Protein AF-A0A2V9YW15-F1 (afdb_monomer)

Nearest PDB structures (foldseek):
  4rnl-assembly4_D  TM=9.771E-01  e=3.775E-17  Streptomyces platensis
  1so0-assembly4_D  TM=9.777E-01  e=3.710E-16  Homo sapiens
  1lur-assembly2_B  TM=9.291E-01  e=1.779E-09  Caenorhabditis elegans
  1nsx-assembly1_B  TM=7.891E-01  e=5.735E-09  Lactococcus lactis
  1nsu-assembly1_B  TM=7.736E-01  e=1.184E-08  Lactococcus lactis

Structure (mmCIF, N/CA/C/O backbone):
data_AF-A0A2V9YW15-F1
#
_entry.id   AF-A0A2V9YW15-F1
#
loop_
_atom_site.group_PDB
_atom_site.id
_atom_site.type_symbol
_atom_site.label_atom_id
_atom_site.label_alt_id
_atom_site.label_comp_id
_atom_site.label_asym_id
_atom_site.label_entity_id
_atom_site.label_seq_id
_atom_site.pdbx_PDB_ins_code
_atom_site.Cartn_x
_atom_site.Cartn_y
_atom_site.Cartn_z
_atom_site.occupancy
_atom_site.B_iso_or_equiv
_atom_site.auth_seq_id
_atom_site.auth_comp_id
_atom_site.auth_asym_id
_atom_site.auth_atom_id
_atom_site.pdbx_PDB_model_num
ATOM 1 N N . MET A 1 1 ? -43.902 -24.690 23.177 1.00 40.81 1 MET A N 1
ATOM 2 C CA . MET A 1 1 ? -42.858 -24.679 22.131 1.00 40.81 1 MET A CA 1
ATOM 3 C C . MET A 1 1 ? -42.624 -23.226 21.727 1.00 40.81 1 MET A C 1
ATOM 5 O O . MET A 1 1 ? -43.466 -22.660 21.048 1.00 40.81 1 MET A O 1
ATOM 9 N N . LYS A 1 2 ? -41.589 -22.565 22.267 1.00 37.66 2 LYS A N 1
ATOM 10 C CA . LYS A 1 2 ? -41.255 -21.170 21.925 1.00 37.66 2 LYS A CA 1
ATOM 11 C C . LYS A 1 2 ? -40.272 -21.200 20.758 1.00 37.66 2 LYS A C 1
ATOM 13 O O . LYS A 1 2 ? -39.141 -21.638 20.935 1.00 37.66 2 LYS A O 1
ATOM 18 N N . ILE A 1 3 ? -40.722 -20.777 19.583 1.00 42.84 3 ILE A N 1
ATOM 19 C CA . ILE A 1 3 ? -39.854 -20.550 18.427 1.00 42.84 3 ILE A CA 1
ATOM 20 C C . ILE A 1 3 ? -39.170 -19.204 18.665 1.00 42.84 3 ILE A C 1
ATOM 22 O O . ILE A 1 3 ? -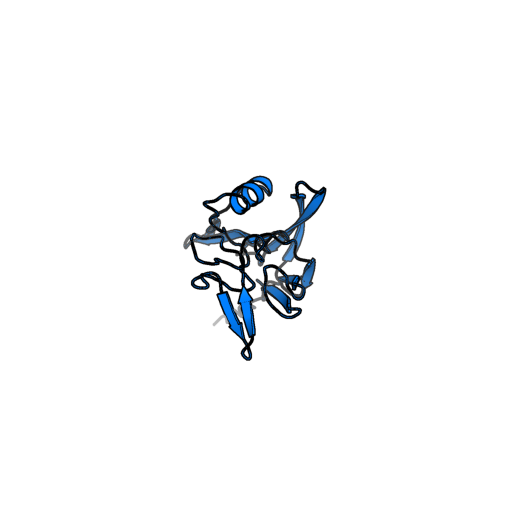39.816 -18.158 18.621 1.00 42.84 3 ILE A O 1
ATOM 26 N N . LEU A 1 4 ? -37.880 -19.238 18.999 1.00 45.62 4 LEU A N 1
ATOM 27 C CA . LEU A 1 4 ? -37.043 -18.047 19.050 1.00 45.62 4 LEU A CA 1
ATOM 28 C C . LEU A 1 4 ? -36.624 -17.739 17.607 1.00 45.62 4 LEU A C 1
ATOM 30 O O . LEU A 1 4 ? -35.777 -18.424 17.041 1.00 45.62 4 LEU A O 1
ATOM 34 N N . CYS A 1 5 ? -37.270 -16.753 16.990 1.00 44.91 5 CYS A N 1
ATOM 35 C CA . CYS A 1 5 ? -36.844 -16.218 15.703 1.00 44.91 5 CYS A CA 1
ATOM 36 C C . CYS A 1 5 ? -35.581 -15.382 15.950 1.00 44.91 5 CYS A C 1
ATOM 38 O O . CYS A 1 5 ? -35.662 -14.269 16.472 1.00 44.91 5 CYS A O 1
ATOM 40 N N . ALA A 1 6 ? -34.408 -15.945 15.663 1.00 47.28 6 ALA A N 1
ATOM 41 C CA . ALA A 1 6 ? -33.167 -15.187 15.645 1.00 47.28 6 ALA A CA 1
ATOM 42 C C . ALA A 1 6 ? -33.172 -14.318 14.385 1.00 47.28 6 ALA A C 1
ATOM 44 O O . ALA A 1 6 ? -32.891 -14.789 13.286 1.00 47.28 6 ALA A O 1
ATOM 45 N N . ILE A 1 7 ? -33.537 -13.049 14.548 1.00 45.28 7 ILE A N 1
ATOM 46 C CA . ILE A 1 7 ? -33.310 -12.032 13.529 1.00 45.28 7 ILE A CA 1
ATOM 47 C C . ILE A 1 7 ? -31.802 -11.783 13.543 1.00 45.28 7 ILE A C 1
ATOM 49 O O . ILE A 1 7 ? -31.291 -11.076 14.411 1.00 45.28 7 ILE A O 1
ATOM 53 N N . THR A 1 8 ? -31.061 -12.408 12.634 1.00 47.44 8 THR A N 1
ATOM 54 C CA . THR A 1 8 ? -29.702 -11.961 12.333 1.00 47.44 8 THR A CA 1
ATOM 55 C C . THR A 1 8 ? -29.836 -10.625 11.620 1.00 47.44 8 THR A C 1
ATOM 57 O O . THR A 1 8 ? -30.090 -10.578 10.420 1.00 47.44 8 THR A O 1
ATOM 60 N N . ALA A 1 9 ? -29.730 -9.529 12.368 1.00 49.03 9 ALA A N 1
ATOM 61 C CA . ALA A 1 9 ? -29.364 -8.264 11.759 1.00 49.03 9 ALA A CA 1
ATOM 62 C C . ALA A 1 9 ? -27.978 -8.477 11.138 1.00 49.03 9 ALA A C 1
ATOM 64 O O . ALA A 1 9 ? -27.023 -8.753 11.864 1.00 49.03 9 ALA A O 1
ATOM 65 N N . GLU A 1 10 ? -27.873 -8.417 9.811 1.00 51.69 10 GLU A N 1
ATOM 66 C CA . GLU A 1 10 ? -26.578 -8.209 9.165 1.00 51.69 10 GLU A CA 1
ATOM 67 C C . GLU A 1 10 ? -26.035 -6.895 9.727 1.00 51.69 10 GLU A C 1
ATOM 69 O O . GLU A 1 10 ? -26.592 -5.820 9.487 1.00 51.69 10 GLU A O 1
ATOM 74 N N . ALA A 1 11 ? -25.022 -6.986 10.589 1.00 59.28 11 ALA A N 1
ATOM 75 C CA . ALA A 1 11 ? -24.403 -5.807 11.158 1.00 59.28 11 ALA A CA 1
ATOM 76 C C . ALA A 1 11 ? -23.759 -5.029 10.007 1.00 59.28 11 ALA A C 1
ATOM 78 O O . ALA A 1 11 ? -22.848 -5.510 9.341 1.00 59.28 11 ALA A O 1
ATOM 79 N N . LYS A 1 12 ? -24.287 -3.838 9.729 1.00 84.94 12 LYS A N 1
ATOM 80 C CA . LYS A 1 12 ? -23.727 -2.931 8.732 1.00 84.94 12 LYS A CA 1
ATOM 81 C C . LYS A 1 12 ? -22.356 -2.468 9.221 1.00 84.94 12 LYS A C 1
ATOM 83 O O . LYS A 1 12 ? -22.276 -1.859 10.287 1.00 84.94 12 LYS A O 1
ATOM 88 N N . THR A 1 13 ? -21.313 -2.707 8.435 1.00 95.69 13 THR A N 1
ATOM 89 C CA . THR A 1 13 ? -19.959 -2.251 8.760 1.00 95.69 13 THR A CA 1
ATOM 90 C C . THR A 1 13 ? -19.914 -0.734 8.867 1.00 95.69 13 THR A C 1
ATOM 92 O O . THR A 1 13 ? -20.286 -0.003 7.942 1.00 95.69 13 THR A O 1
ATOM 95 N N . ASN A 1 14 ? -19.452 -0.259 10.020 1.00 97.25 14 ASN A N 1
ATOM 96 C CA . ASN A 1 14 ? -19.145 1.139 10.246 1.00 97.25 14 ASN A CA 1
ATOM 97 C C . ASN A 1 14 ? -17.781 1.459 9.626 1.00 97.25 14 ASN A C 1
ATOM 99 O O . ASN A 1 14 ? -16.817 0.723 9.838 1.00 97.25 14 ASN A O 1
ATOM 103 N N . VAL A 1 15 ? -17.706 2.559 8.879 1.00 98.31 15 VAL A N 1
ATOM 104 C CA . VAL A 1 15 ? -16.479 3.010 8.218 1.00 98.31 15 VAL A CA 1
ATOM 105 C C . VAL A 1 15 ? -16.159 4.419 8.692 1.00 98.31 15 VAL A C 1
ATOM 107 O O . VAL A 1 15 ? -16.946 5.341 8.481 1.00 98.31 15 VAL A O 1
ATOM 110 N N . THR A 1 16 ? -14.995 4.592 9.309 1.00 98.44 16 THR A N 1
ATOM 111 C CA . THR A 1 16 ? -14.473 5.900 9.731 1.00 98.44 16 THR A CA 1
ATOM 112 C C . THR A 1 16 ? -13.089 6.137 9.135 1.00 98.44 16 THR A C 1
ATOM 114 O O . THR A 1 16 ? -12.421 5.193 8.714 1.00 98.44 16 THR A O 1
ATOM 117 N N . SER A 1 17 ? -12.651 7.395 9.075 1.00 98.38 17 SER A N 1
ATOM 118 C CA . SER A 1 17 ? -11.297 7.755 8.649 1.00 98.38 17 SER A CA 1
ATOM 119 C C . SER A 1 17 ? -10.699 8.845 9.532 1.00 98.38 17 SER A C 1
ATOM 121 O O . SER A 1 17 ? -11.415 9.633 10.153 1.00 98.38 17 SER A O 1
ATOM 123 N N . GLN A 1 18 ? -9.370 8.874 9.600 1.00 98.50 18 GLN A N 1
ATOM 124 C CA . GLN A 1 18 ? -8.604 9.902 10.302 1.00 98.50 18 GLN A CA 1
ATOM 125 C C . GLN A 1 18 ? -7.225 10.099 9.647 1.00 98.50 18 GLN A C 1
ATOM 127 O O . GLN A 1 18 ? -6.726 9.182 8.985 1.00 98.50 18 GLN A O 1
ATOM 132 N N . PRO A 1 19 ? -6.560 11.251 9.855 1.00 98.62 19 PRO A N 1
ATOM 133 C CA . PRO A 1 19 ? -5.159 11.415 9.479 1.00 98.62 19 PRO A CA 1
ATOM 134 C C . PRO A 1 19 ? -4.267 10.369 10.164 1.00 98.62 19 PRO A C 1
ATOM 136 O O . PRO A 1 19 ? -4.439 10.079 11.349 1.00 98.62 19 PRO A O 1
ATOM 139 N N . PHE A 1 20 ? -3.295 9.827 9.430 1.00 98.44 20 PHE A N 1
ATOM 140 C CA . PHE A 1 20 ? -2.310 8.867 9.947 1.00 98.44 20 PHE A CA 1
ATOM 141 C C . PHE A 1 20 ? -0.870 9.393 9.905 1.00 98.44 20 PHE A C 1
ATOM 143 O O . PHE A 1 20 ? 0.001 8.880 10.601 1.00 98.44 20 PHE A O 1
ATOM 150 N N . GLY A 1 21 ? -0.618 10.439 9.118 1.00 98.38 21 GLY A N 1
ATOM 151 C CA . GLY A 1 21 ? 0.679 11.097 9.035 1.00 98.38 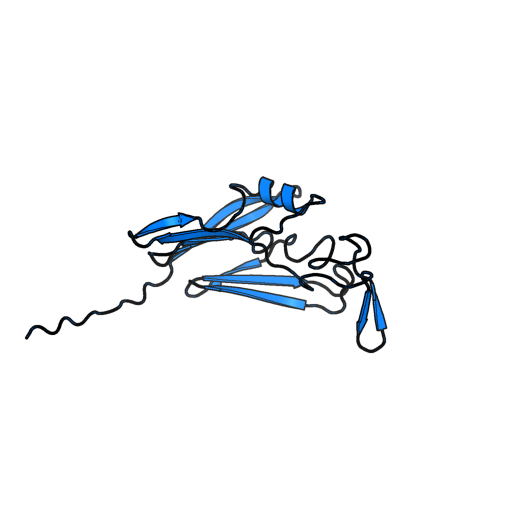21 GLY A CA 1
ATOM 152 C C . GLY A 1 21 ? 0.853 11.838 7.717 1.00 98.38 21 GLY A C 1
ATOM 153 O O . GLY A 1 21 ? -0.110 12.071 6.982 1.00 98.38 21 GLY A O 1
ATOM 154 N N . LYS A 1 22 ? 2.097 12.205 7.418 1.00 98.62 22 LYS A N 1
ATOM 155 C CA . LYS A 1 22 ? 2.502 12.758 6.126 1.00 98.62 22 LYS A CA 1
ATOM 156 C C . LYS A 1 22 ? 3.772 12.061 5.660 1.00 98.62 22 LYS A C 1
ATOM 158 O O . LYS A 1 22 ? 4.634 11.763 6.479 1.00 98.62 22 LYS A O 1
ATOM 163 N N . LEU A 1 23 ? 3.886 11.825 4.358 1.00 97.81 23 LEU A N 1
ATOM 164 C CA . LEU A 1 23 ? 5.149 11.412 3.751 1.00 97.81 23 LEU A CA 1
ATOM 165 C C . LEU A 1 23 ? 6.194 12.543 3.852 1.00 97.81 23 LEU A C 1
ATOM 167 O O . LEU A 1 23 ? 5.820 13.695 4.095 1.00 97.81 23 LEU A O 1
ATOM 171 N N . PRO A 1 24 ? 7.494 12.256 3.631 1.00 95.69 24 PRO A N 1
ATOM 172 C CA . PRO A 1 24 ? 8.551 13.272 3.680 1.00 95.69 24 PRO A CA 1
ATOM 173 C C . PRO A 1 24 ? 8.342 14.462 2.733 1.00 95.69 24 PRO A C 1
ATOM 175 O O . PRO A 1 24 ? 8.803 15.563 3.019 1.00 95.69 24 PRO A O 1
ATOM 178 N N . ASP A 1 25 ? 7.626 14.260 1.625 1.00 95.94 25 ASP A N 1
ATOM 179 C CA . ASP A 1 25 ? 7.259 15.313 0.669 1.00 95.94 25 ASP A CA 1
ATOM 180 C C . ASP A 1 25 ? 6.027 16.140 1.099 1.00 95.94 25 ASP A C 1
ATOM 182 O O . ASP A 1 25 ? 5.599 17.049 0.391 1.00 95.94 25 ASP A O 1
ATOM 186 N N . GLY A 1 26 ? 5.455 15.839 2.268 1.00 98.12 26 GLY A N 1
ATOM 187 C CA . GLY A 1 26 ? 4.276 16.494 2.823 1.00 98.12 26 GLY A CA 1
ATOM 188 C C . GLY A 1 26 ? 2.942 15.870 2.412 1.00 98.12 26 GLY A C 1
ATOM 189 O O . GLY A 1 26 ? 1.906 16.322 2.912 1.00 98.12 26 GLY A O 1
ATOM 190 N N . THR A 1 27 ? 2.935 14.837 1.561 1.00 98.38 27 THR A N 1
ATOM 191 C CA . THR A 1 27 ? 1.702 14.176 1.108 1.00 98.38 27 THR A CA 1
ATOM 192 C C . THR A 1 27 ? 0.943 13.580 2.298 1.00 98.38 27 THR A C 1
ATOM 194 O O . THR A 1 27 ? 1.510 12.761 3.027 1.00 98.38 27 THR A O 1
ATOM 197 N N . PRO A 1 28 ? -0.328 13.961 2.530 1.00 98.38 28 PRO A N 1
ATOM 198 C CA . PRO A 1 28 ? -1.104 13.461 3.657 1.00 98.38 28 PRO A CA 1
ATOM 199 C C . PRO A 1 28 ? -1.522 12.004 3.452 1.00 98.38 28 PRO A C 1
ATOM 201 O O . PRO A 1 28 ? -1.968 11.621 2.371 1.00 98.38 28 PRO A O 1
ATOM 204 N N . ILE A 1 29 ? -1.423 11.215 4.521 1.00 98.81 29 ILE A N 1
ATOM 205 C CA . ILE A 1 29 ? -1.879 9.826 4.570 1.00 98.81 29 ILE A CA 1
ATOM 206 C C . ILE A 1 29 ? -3.063 9.725 5.527 1.00 98.81 29 ILE A C 1
ATOM 208 O O . ILE A 1 29 ? -3.029 10.253 6.641 1.00 98.81 29 ILE A O 1
ATOM 212 N N . GLU A 1 30 ? -4.096 9.011 5.096 1.00 98.81 30 GLU A N 1
ATOM 213 C CA . GLU A 1 30 ? -5.271 8.687 5.902 1.00 98.81 30 GLU A CA 1
ATOM 214 C C . GLU A 1 30 ? -5.253 7.207 6.276 1.00 98.81 30 GLU A C 1
ATOM 216 O O . GLU A 1 30 ? -4.693 6.376 5.555 1.00 98.81 30 GLU A O 1
ATOM 221 N N . ILE A 1 31 ? -5.902 6.876 7.387 1.00 98.88 31 ILE A N 1
ATOM 222 C CA . ILE A 1 31 ? -6.220 5.504 7.771 1.00 98.88 31 ILE A CA 1
ATOM 223 C C . ILE A 1 31 ? -7.727 5.369 7.952 1.00 98.88 31 ILE A C 1
ATOM 225 O O . ILE A 1 31 ? -8.366 6.210 8.586 1.00 98.88 31 ILE A O 1
ATOM 229 N N . TYR A 1 32 ? -8.279 4.314 7.368 1.00 98.88 32 TYR A N 1
ATOM 230 C CA . TYR A 1 32 ? -9.688 3.961 7.412 1.00 98.88 32 TYR A CA 1
ATOM 231 C C . TYR A 1 32 ? -9.877 2.779 8.352 1.00 98.88 32 TYR A C 1
ATOM 233 O O . TYR A 1 32 ? -9.121 1.813 8.274 1.00 98.88 32 TYR A O 1
ATOM 241 N N . THR A 1 33 ? -10.893 2.841 9.206 1.00 98.81 33 THR A N 1
ATOM 242 C CA . THR A 1 33 ? -11.287 1.751 10.102 1.00 98.81 33 THR A CA 1
ATOM 243 C C . THR A 1 33 ? -12.625 1.189 9.641 1.00 98.81 33 THR A C 1
ATOM 245 O O . THR A 1 33 ? -13.602 1.930 9.544 1.00 98.81 33 THR A O 1
ATOM 248 N N . LEU A 1 34 ? -12.661 -0.112 9.361 1.00 98.75 34 LEU A N 1
ATOM 249 C CA . LEU A 1 34 ? -13.860 -0.893 9.065 1.00 98.75 34 LEU A CA 1
ATOM 250 C C . LEU A 1 34 ? -14.169 -1.738 10.299 1.00 98.75 34 LEU A C 1
ATOM 252 O O . LEU A 1 34 ? -13.295 -2.470 10.759 1.00 98.75 34 LEU A O 1
ATOM 256 N N . ASN A 1 35 ? -15.383 -1.637 10.832 1.00 98.12 35 ASN A N 1
ATOM 257 C CA . ASN A 1 35 ? -15.780 -2.344 12.046 1.00 98.12 35 ASN A CA 1
ATOM 258 C C . ASN A 1 35 ? -17.227 -2.852 11.927 1.00 98.12 35 ASN A C 1
ATOM 260 O O . ASN A 1 35 ? -18.151 -2.049 11.784 1.00 98.12 35 ASN A O 1
ATOM 264 N N . ASP A 1 36 ? -17.422 -4.171 11.992 1.00 97.00 36 ASP A N 1
ATOM 265 C CA . ASP A 1 36 ? -18.740 -4.835 11.941 1.00 97.00 36 ASP A CA 1
ATOM 266 C C . ASP A 1 36 ? -19.303 -5.171 13.342 1.00 97.00 36 ASP A C 1
ATOM 268 O O . ASP A 1 36 ? -20.331 -5.835 13.485 1.00 97.00 36 ASP A O 1
ATOM 272 N N . GLY A 1 37 ? -18.623 -4.722 14.401 1.00 95.69 37 GLY A N 1
ATOM 273 C CA . GLY A 1 37 ? -18.914 -5.026 15.802 1.00 95.69 37 GLY A CA 1
ATOM 274 C C . GLY A 1 37 ? -18.190 -6.262 16.351 1.00 95.69 37 GLY A C 1
ATOM 275 O O . GLY A 1 37 ? -18.199 -6.472 17.565 1.00 95.69 37 GLY A O 1
ATOM 276 N N . ARG A 1 38 ? -17.547 -7.072 15.502 1.00 95.38 38 ARG A N 1
ATOM 277 C CA . ARG A 1 38 ? -16.754 -8.252 15.892 1.00 95.38 38 ARG A CA 1
ATOM 278 C C . ARG A 1 38 ? -15.309 -8.171 15.428 1.00 95.38 38 ARG A C 1
ATOM 280 O O . ARG A 1 38 ? -14.411 -8.476 16.208 1.00 95.38 38 ARG A O 1
ATOM 287 N N . VAL A 1 39 ? -15.100 -7.809 14.174 1.00 97.94 39 VAL A N 1
ATOM 288 C CA . VAL A 1 39 ? -13.805 -7.650 13.529 1.00 97.94 39 VAL A CA 1
ATOM 289 C C . VAL A 1 39 ? -13.568 -6.165 13.294 1.00 97.94 39 VAL A C 1
ATOM 291 O O . VAL A 1 39 ? -14.487 -5.405 12.995 1.00 97.94 39 VAL A O 1
ATOM 294 N N . GLU A 1 40 ? -12.316 -5.746 13.434 1.00 98.62 40 GLU A N 1
ATOM 295 C CA . GLU A 1 40 ? -11.888 -4.404 13.057 1.00 98.62 40 GLU A CA 1
ATOM 296 C C . GLU A 1 40 ? -10.684 -4.495 12.128 1.00 98.62 40 GLU A C 1
ATOM 298 O O . GLU A 1 40 ? -9.671 -5.095 12.482 1.00 98.62 40 GLU A O 1
ATOM 303 N N . ALA A 1 41 ? -10.779 -3.882 10.951 1.00 98.75 41 ALA A N 1
ATOM 304 C CA . ALA A 1 41 ? -9.673 -3.762 10.013 1.00 98.75 41 ALA A CA 1
ATOM 305 C C . ALA A 1 41 ? -9.299 -2.291 9.839 1.00 98.75 41 ALA A C 1
ATOM 307 O O . ALA A 1 41 ? -10.168 -1.442 9.628 1.00 98.75 41 ALA A O 1
ATOM 308 N N . ARG A 1 42 ? -8.001 -1.984 9.888 1.00 98.88 42 ARG A N 1
ATOM 309 C CA . ARG A 1 42 ? -7.477 -0.636 9.642 1.00 98.88 42 ARG A CA 1
ATOM 310 C C . ARG A 1 42 ? -6.609 -0.642 8.393 1.00 98.88 42 ARG A C 1
ATOM 312 O O . ARG A 1 42 ? -5.620 -1.368 8.347 1.00 98.88 42 ARG A O 1
ATOM 319 N N . ILE A 1 43 ? -6.970 0.156 7.392 1.00 98.88 43 ILE A N 1
ATOM 320 C CA . ILE A 1 43 ? -6.287 0.228 6.095 1.00 98.88 43 ILE A CA 1
ATOM 321 C C . ILE A 1 43 ? -5.820 1.662 5.852 1.00 98.88 43 ILE A C 1
ATOM 323 O O . ILE A 1 43 ? -6.632 2.585 5.892 1.00 98.88 43 ILE A O 1
ATOM 327 N N . MET A 1 44 ? -4.527 1.867 5.595 1.00 98.88 44 MET A N 1
ATOM 328 C CA . MET A 1 44 ? -3.988 3.189 5.254 1.00 98.88 44 MET A CA 1
ATOM 329 C C . MET A 1 44 ? -3.881 3.412 3.743 1.00 98.88 44 MET A C 1
ATOM 331 O O . MET A 1 44 ? -3.731 2.470 2.968 1.00 98.88 44 MET A O 1
ATOM 335 N N . THR A 1 45 ? -3.930 4.675 3.310 1.00 98.88 45 THR A N 1
ATOM 336 C CA . THR A 1 45 ? -3.865 5.031 1.882 1.00 98.88 45 THR A CA 1
ATOM 337 C C . THR A 1 45 ? -2.477 4.840 1.272 1.00 98.88 45 THR A C 1
ATOM 339 O O . THR A 1 45 ? -2.369 4.581 0.073 1.00 98.88 45 THR A O 1
ATOM 342 N N . TYR A 1 46 ? -1.409 4.921 2.069 1.00 98.75 46 TYR A N 1
ATOM 343 C CA . TYR A 1 46 ? -0.059 4.585 1.618 1.00 98.75 46 TYR A CA 1
ATOM 344 C C . TYR A 1 46 ? 0.077 3.069 1.461 1.00 98.75 46 TYR A C 1
ATOM 346 O O . TYR A 1 46 ? -0.182 2.316 2.395 1.00 98.75 46 TYR A O 1
ATOM 354 N N . GLY A 1 47 ? 0.413 2.612 0.258 1.00 98.38 47 GLY A N 1
ATOM 355 C CA . GLY A 1 47 ? 0.527 1.190 -0.058 1.00 98.38 47 GLY A CA 1
ATOM 356 C C . GLY A 1 47 ? -0.787 0.404 -0.030 1.00 98.38 47 GLY A C 1
ATOM 357 O O . GLY A 1 47 ? -0.759 -0.804 -0.249 1.00 98.38 47 GLY A O 1
ATOM 358 N N . GLY A 1 48 ? -1.926 1.050 0.260 1.00 98.56 48 GLY A N 1
ATOM 359 C CA . GLY A 1 48 ? -3.187 0.362 0.552 1.00 98.56 48 GLY A CA 1
ATOM 360 C C . GLY A 1 48 ? -3.053 -0.638 1.700 1.00 98.56 48 GLY A C 1
ATOM 361 O O . GLY A 1 48 ? -3.673 -1.695 1.685 1.00 98.56 48 GLY A O 1
ATOM 362 N N . THR A 1 49 ? -2.167 -0.345 2.648 1.00 98.81 49 THR A N 1
ATOM 363 C CA . THR A 1 49 ? -1.673 -1.321 3.612 1.00 98.81 49 THR A CA 1
ATOM 364 C C . THR A 1 49 ? -2.701 -1.632 4.688 1.00 98.81 49 THR A C 1
ATOM 366 O O . THR A 1 49 ? -3.230 -0.719 5.324 1.00 98.81 49 THR A O 1
ATOM 369 N N . VAL A 1 50 ? -2.923 -2.921 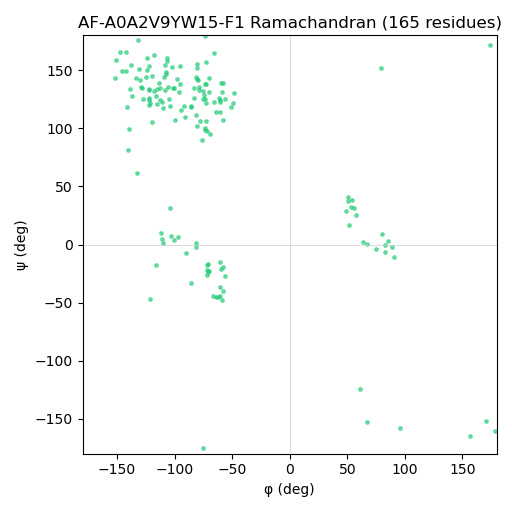4.953 1.00 98.81 50 VAL A N 1
ATOM 370 C CA . VAL A 1 50 ? -3.619 -3.391 6.157 1.00 98.81 50 VAL A CA 1
ATOM 371 C C . VAL A 1 50 ? -2.685 -3.205 7.351 1.00 98.81 50 VAL A C 1
ATOM 373 O O . VAL A 1 50 ? -1.706 -3.930 7.500 1.00 98.81 50 VAL A O 1
ATOM 376 N N . VAL A 1 51 ? -2.982 -2.206 8.179 1.00 98.81 51 VAL A N 1
ATOM 377 C CA . VAL A 1 51 ? -2.176 -1.808 9.342 1.00 98.81 51 VAL A CA 1
ATOM 378 C C . VAL A 1 51 ? -2.532 -2.619 10.585 1.00 98.81 51 VAL A C 1
ATOM 380 O O . VAL A 1 51 ? -1.666 -2.864 11.414 1.00 98.81 51 VAL A O 1
ATOM 383 N N . SER A 1 52 ? -3.802 -3.004 10.732 1.00 98.75 52 SER A N 1
ATOM 384 C CA . SER A 1 52 ? -4.305 -3.762 11.882 1.00 98.75 52 SER A CA 1
ATOM 385 C C . SER A 1 52 ? -5.496 -4.615 11.461 1.00 98.75 52 SER A C 1
ATOM 387 O O . SER A 1 52 ? -6.314 -4.173 10.646 1.00 98.75 52 SER A O 1
ATOM 389 N N . LEU A 1 53 ? -5.605 -5.815 12.026 1.00 98.75 53 LEU A N 1
ATOM 390 C CA . LEU A 1 53 ? -6.757 -6.696 11.879 1.00 98.75 53 LEU A CA 1
ATOM 391 C C . LEU A 1 53 ? -7.047 -7.337 13.233 1.00 98.75 53 LEU A C 1
ATOM 393 O O . LEU A 1 53 ? -6.404 -8.307 13.630 1.00 98.75 53 LEU A O 1
ATOM 397 N N . ARG A 1 54 ? -8.026 -6.791 13.952 1.00 98.69 54 ARG A N 1
ATOM 398 C CA . ARG A 1 54 ? -8.429 -7.284 15.267 1.00 98.69 54 ARG A CA 1
ATOM 399 C C . ARG A 1 54 ? -9.547 -8.302 15.123 1.00 98.69 54 ARG A C 1
ATOM 401 O O . ARG A 1 54 ? -10.626 -7.964 14.640 1.00 98.69 54 ARG A O 1
ATOM 408 N N . VAL A 1 55 ? -9.304 -9.528 15.578 1.00 98.38 55 VAL A N 1
ATOM 409 C CA . VAL A 1 55 ? -10.267 -10.639 15.500 1.00 98.38 55 VAL A CA 1
ATOM 410 C C . VAL A 1 55 ? -10.432 -11.321 16.862 1.00 98.38 55 VAL A C 1
ATOM 412 O O . VAL A 1 55 ? -9.444 -11.459 17.590 1.00 98.38 55 VAL A O 1
ATOM 415 N N . PRO A 1 56 ? -11.655 -11.737 17.241 1.00 98.12 56 PRO A N 1
ATOM 416 C CA . PRO A 1 56 ? -11.905 -12.413 18.507 1.00 98.12 56 PRO A CA 1
ATOM 417 C C . PRO A 1 56 ? -11.383 -13.854 18.489 1.00 98.12 56 PRO A C 1
ATOM 419 O O . PRO A 1 56 ? -11.587 -14.596 17.529 1.00 98.12 56 PRO A O 1
ATOM 422 N N . ASP A 1 57 ? -10.758 -14.276 19.585 1.00 97.81 57 ASP A N 1
ATOM 423 C CA . ASP A 1 57 ? -10.420 -15.675 19.831 1.00 97.81 57 ASP A CA 1
ATOM 424 C C . ASP A 1 57 ? -11.658 -16.508 20.238 1.00 97.81 57 ASP A C 1
ATOM 426 O O . ASP A 1 57 ? -12.792 -16.025 20.306 1.00 97.81 57 ASP A O 1
ATOM 430 N N . ARG A 1 58 ? -11.451 -17.786 20.589 1.00 97.06 58 ARG A N 1
ATOM 431 C CA . ARG A 1 58 ? -12.527 -18.685 21.061 1.00 97.06 58 ARG A CA 1
ATOM 432 C C . ARG A 1 58 ? -13.240 -18.226 22.344 1.00 97.06 58 ARG A C 1
ATOM 434 O O . ARG A 1 58 ? -14.274 -18.791 22.686 1.00 97.06 58 ARG A O 1
ATOM 441 N N . LYS A 1 59 ? -12.674 -17.269 23.086 1.00 97.19 59 LYS A N 1
ATOM 442 C CA . LYS A 1 59 ? -13.258 -16.655 24.287 1.00 97.19 59 LYS A CA 1
ATOM 443 C C . LYS A 1 59 ? -13.876 -15.282 23.987 1.00 97.19 59 LYS A C 1
ATOM 445 O O . LYS A 1 59 ? -14.340 -14.627 24.916 1.00 97.19 59 LYS A O 1
ATOM 450 N N . GLY A 1 60 ? -13.885 -14.846 22.726 1.00 95.69 60 GLY A N 1
ATOM 451 C CA . GLY A 1 60 ? -14.367 -13.530 22.314 1.00 95.69 60 GLY A CA 1
ATOM 452 C C . GLY A 1 60 ? -13.364 -12.396 22.541 1.00 95.69 60 GLY A C 1
ATOM 453 O O . GLY A 1 60 ? -13.736 -11.235 22.401 1.00 95.69 60 GLY A O 1
ATOM 454 N N . GLN A 1 61 ? -12.113 -12.693 22.907 1.00 97.31 61 GLN A N 1
ATOM 455 C CA . GLN A 1 61 ? -11.095 -11.674 23.170 1.00 97.31 61 GLN A CA 1
ATOM 456 C C . GLN A 1 61 ? -10.416 -11.271 21.862 1.00 97.31 61 GLN A C 1
ATOM 458 O O . GLN A 1 61 ? -9.808 -12.109 21.201 1.00 97.31 61 GLN A O 1
ATOM 463 N N . ALA A 1 62 ? -10.529 -9.996 21.483 1.00 97.62 62 ALA A N 1
ATOM 464 C CA . ALA A 1 62 ? -9.977 -9.498 20.228 1.00 97.62 62 ALA A CA 1
ATOM 465 C C . ALA A 1 62 ? -8.485 -9.155 20.339 1.00 97.62 62 ALA A C 1
ATOM 467 O O . ALA A 1 62 ? -8.099 -8.320 21.162 1.00 97.62 62 ALA A O 1
ATOM 468 N N . ALA A 1 63 ? -7.675 -9.732 19.452 1.00 98.44 63 ALA A N 1
ATOM 469 C CA . ALA A 1 63 ? -6.253 -9.429 19.301 1.00 98.44 63 ALA A CA 1
ATOM 470 C C . ALA A 1 63 ? -5.943 -9.001 17.864 1.00 98.44 63 ALA A C 1
ATOM 472 O O . ALA A 1 63 ? -6.618 -9.446 16.936 1.00 98.44 63 ALA A O 1
ATOM 473 N N . ASP A 1 64 ? -4.934 -8.143 17.697 1.00 98.44 64 ASP A N 1
ATOM 474 C CA . ASP A 1 64 ? -4.386 -7.834 16.376 1.00 98.44 64 ASP A CA 1
ATOM 475 C C . ASP A 1 64 ? -3.561 -9.023 15.875 1.00 98.44 64 ASP A C 1
ATOM 477 O O . ASP A 1 64 ? -2.683 -9.511 16.590 1.00 98.44 64 ASP A O 1
ATOM 481 N N . VAL A 1 65 ? -3.880 -9.520 14.681 1.00 98.44 65 VAL A N 1
ATOM 482 C CA . VAL A 1 65 ? -3.271 -10.735 14.116 1.00 98.44 65 VAL A CA 1
ATOM 483 C C . VAL A 1 65 ? -2.372 -10.469 12.913 1.00 98.44 65 VAL A C 1
ATOM 485 O O . VAL A 1 65 ? -1.872 -11.422 12.313 1.00 98.44 65 VAL A O 1
ATOM 488 N N . VAL A 1 66 ? -2.143 -9.205 12.550 1.00 98.56 66 VAL A N 1
ATOM 489 C CA . VAL A 1 66 ? -1.190 -8.841 11.492 1.00 98.56 66 VAL A CA 1
ATOM 490 C C . VAL A 1 66 ? 0.072 -8.215 12.075 1.00 98.56 66 VAL A C 1
ATOM 492 O O . VAL A 1 66 ? 0.049 -7.542 13.101 1.00 98.56 66 VAL A O 1
ATOM 495 N N . LEU A 1 67 ? 1.200 -8.461 11.410 1.00 98.44 67 LEU A N 1
ATOM 496 C CA . LEU A 1 67 ? 2.457 -7.779 11.705 1.00 98.44 67 LEU A CA 1
ATOM 497 C C . LEU A 1 67 ? 2.466 -6.414 11.018 1.00 98.44 67 LEU A C 1
ATOM 499 O O . LEU A 1 67 ? 2.002 -6.288 9.885 1.00 98.44 67 LEU A O 1
ATOM 503 N N . GLY A 1 68 ? 3.055 -5.422 11.674 1.00 97.62 68 GLY A N 1
ATOM 504 C CA . GLY A 1 68 ? 3.131 -4.070 11.143 1.00 97.62 68 GLY A CA 1
ATOM 505 C C . GLY A 1 68 ? 3.825 -3.110 12.100 1.00 97.62 68 GLY A C 1
ATOM 506 O O . GLY A 1 68 ? 4.554 -3.524 13.002 1.00 97.62 68 GLY A O 1
ATOM 507 N N . PHE A 1 69 ? 3.586 -1.821 11.880 1.00 98.12 69 PHE A N 1
ATOM 508 C CA . PHE A 1 69 ? 4.112 -0.729 12.695 1.00 98.12 69 PHE A CA 1
ATOM 509 C C . PHE A 1 69 ? 2.977 0.128 13.255 1.00 98.12 69 PHE A C 1
ATOM 511 O O . PHE A 1 69 ? 1.921 0.256 12.633 1.00 98.12 69 PHE A O 1
ATOM 518 N N . ASP A 1 70 ? 3.232 0.783 14.387 1.00 96.00 70 ASP A N 1
ATOM 519 C CA . ASP A 1 70 ? 2.246 1.638 15.059 1.00 96.00 70 ASP A CA 1
ATOM 520 C C . ASP A 1 70 ? 1.977 2.960 14.318 1.00 96.00 70 ASP A C 1
ATOM 522 O O . ASP A 1 70 ? 0.943 3.598 14.528 1.00 96.00 70 ASP A O 1
ATOM 526 N N . ASN A 1 71 ? 2.907 3.400 13.463 1.00 97.81 71 ASN A N 1
ATOM 527 C CA . ASN A 1 71 ? 2.856 4.693 12.781 1.00 97.81 71 ASN A CA 1
ATOM 528 C C . ASN A 1 71 ? 3.382 4.628 11.338 1.00 97.81 71 ASN A C 1
ATOM 530 O O . ASN A 1 71 ? 4.034 3.663 10.931 1.00 97.81 71 ASN A O 1
ATOM 534 N N . LEU A 1 72 ? 3.091 5.682 10.567 1.00 98.38 72 LEU A N 1
ATOM 535 C CA . LEU A 1 72 ? 3.491 5.813 9.164 1.00 98.38 72 LEU A CA 1
ATOM 536 C C . LEU A 1 72 ? 5.012 5.725 8.969 1.00 98.38 72 LEU A C 1
ATOM 538 O O . LEU A 1 72 ? 5.458 5.078 8.023 1.00 98.38 72 LEU A O 1
ATOM 542 N N . ASP A 1 73 ? 5.799 6.329 9.861 1.00 97.88 73 ASP A N 1
ATOM 543 C CA . ASP A 1 73 ? 7.259 6.384 9.732 1.00 97.88 73 ASP A CA 1
ATOM 544 C C . ASP A 1 73 ? 7.882 4.984 9.726 1.00 97.88 73 ASP A C 1
ATOM 546 O O . ASP A 1 73 ? 8.801 4.726 8.950 1.00 97.88 73 ASP A O 1
ATOM 550 N N . GLY A 1 74 ? 7.339 4.048 10.515 1.00 97.50 74 GLY A N 1
ATOM 551 C CA . GLY A 1 74 ? 7.761 2.646 10.498 1.00 97.50 74 GLY A CA 1
ATOM 552 C C . GLY A 1 74 ? 7.565 1.985 9.130 1.00 97.50 74 GLY A C 1
ATOM 553 O O . GLY A 1 74 ? 8.480 1.339 8.615 1.00 97.50 74 GLY A O 1
ATOM 554 N N . TYR A 1 75 ? 6.414 2.211 8.489 1.00 97.81 75 TYR A N 1
ATOM 555 C CA . TYR A 1 75 ? 6.152 1.702 7.139 1.00 97.81 75 TYR A CA 1
ATOM 556 C C . TYR A 1 75 ? 7.048 2.361 6.090 1.00 97.81 75 TYR A C 1
ATOM 558 O O . TYR A 1 75 ? 7.606 1.661 5.248 1.00 97.81 75 TYR A O 1
ATOM 566 N N . VAL A 1 76 ? 7.225 3.684 6.149 1.00 96.81 76 VAL A N 1
ATOM 567 C CA . VAL A 1 76 ? 8.098 4.423 5.222 1.00 96.81 76 VAL A CA 1
ATOM 568 C C . VAL A 1 76 ? 9.547 3.954 5.358 1.00 96.81 76 VAL A C 1
ATOM 570 O O . VAL A 1 76 ? 10.203 3.696 4.349 1.00 96.81 76 VAL A O 1
ATOM 573 N N . ALA A 1 77 ? 10.053 3.794 6.581 1.00 95.44 77 ALA A N 1
ATOM 574 C CA . ALA A 1 77 ? 11.403 3.296 6.822 1.00 95.44 77 ALA A CA 1
ATOM 575 C C . ALA A 1 77 ? 11.574 1.852 6.325 1.00 95.44 77 ALA A C 1
ATOM 577 O O . ALA A 1 77 ? 12.550 1.551 5.638 1.00 95.44 77 ALA A O 1
ATOM 578 N N . ASN A 1 78 ? 10.610 0.971 6.614 1.00 94.12 78 ASN A N 1
ATOM 579 C CA . ASN A 1 78 ? 10.618 -0.412 6.138 1.00 94.12 78 ASN A CA 1
ATOM 580 C C . ASN A 1 78 ? 10.656 -0.490 4.611 1.00 94.12 78 ASN A C 1
ATOM 582 O O . ASN A 1 78 ? 11.484 -1.207 4.061 1.00 94.12 78 ASN A O 1
ATOM 586 N N . ASN A 1 79 ? 9.792 0.273 3.945 1.00 91.81 79 ASN A N 1
ATOM 587 C CA . ASN A 1 79 ? 9.609 0.244 2.498 1.00 91.81 79 ASN A CA 1
ATOM 588 C C . ASN A 1 79 ? 10.774 0.835 1.691 1.00 91.81 79 ASN A C 1
ATOM 590 O O . ASN A 1 79 ? 10.864 0.604 0.485 1.00 91.81 79 ASN A O 1
ATOM 594 N N . ASN A 1 80 ? 11.643 1.611 2.341 1.00 86.75 80 ASN A N 1
ATOM 595 C CA . ASN A 1 80 ? 12.831 2.209 1.734 1.00 86.75 80 ASN A CA 1
ATOM 596 C C . ASN A 1 80 ? 14.128 1.474 2.119 1.00 86.75 80 ASN A C 1
ATOM 598 O O . ASN A 1 80 ? 15.222 1.937 1.793 1.00 86.75 80 ASN A O 1
ATOM 602 N N . ASN A 1 81 ? 14.032 0.329 2.805 1.00 85.88 81 ASN A N 1
ATOM 603 C CA . ASN A 1 81 ? 15.184 -0.461 3.232 1.00 85.88 81 ASN A CA 1
ATOM 604 C C . ASN A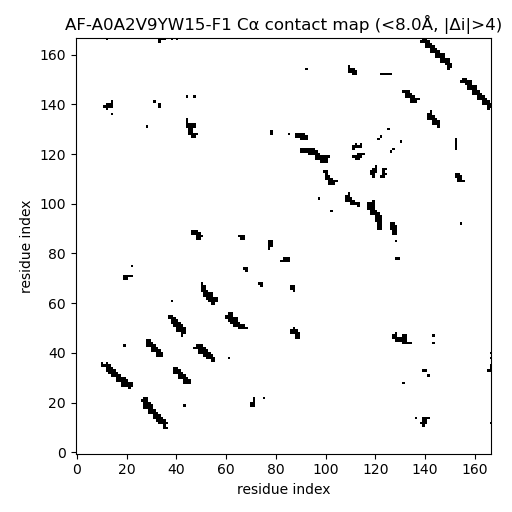 1 81 ? 15.403 -1.693 2.331 1.00 85.88 81 ASN A C 1
ATOM 606 O O . ASN A 1 81 ? 14.461 -2.274 1.792 1.00 85.88 81 ASN A O 1
ATOM 610 N N . LYS A 1 82 ? 16.655 -2.161 2.225 1.00 76.25 82 LYS A N 1
ATOM 611 C CA . LYS A 1 82 ? 17.036 -3.367 1.465 1.00 76.25 82 LYS A CA 1
ATOM 612 C C . LYS A 1 82 ? 16.352 -4.653 1.951 1.00 76.25 82 LYS A C 1
ATOM 614 O O . LYS A 1 82 ? 16.273 -5.608 1.193 1.00 76.25 82 LYS A O 1
ATOM 619 N N . GLY A 1 83 ? 15.871 -4.678 3.194 1.00 80.81 83 GLY A N 1
ATOM 620 C CA . GLY A 1 83 ? 15.137 -5.796 3.795 1.00 80.81 83 GLY A CA 1
ATOM 621 C C . GLY A 1 83 ? 13.630 -5.563 3.907 1.00 80.81 83 GLY A C 1
ATOM 622 O O . GLY A 1 83 ? 13.039 -6.025 4.878 1.00 80.81 83 GLY A O 1
ATOM 623 N N . THR A 1 84 ? 13.028 -4.799 2.986 1.00 90.06 84 THR A N 1
ATOM 624 C CA . THR A 1 84 ? 11.587 -4.487 3.006 1.00 90.06 84 THR A CA 1
ATOM 625 C C . THR A 1 84 ? 10.755 -5.762 3.196 1.00 90.06 84 THR A C 1
ATOM 627 O O . THR A 1 84 ? 10.821 -6.678 2.379 1.00 90.06 84 THR A O 1
ATOM 630 N N . ALA A 1 85 ? 9.944 -5.807 4.257 1.00 93.06 85 ALA A N 1
ATOM 631 C CA . ALA A 1 85 ? 9.100 -6.963 4.574 1.00 93.06 85 ALA A CA 1
ATOM 632 C C . ALA A 1 85 ? 7.691 -6.906 3.949 1.00 93.06 85 ALA A C 1
ATOM 634 O O . ALA A 1 85 ? 6.941 -7.874 4.037 1.00 93.06 85 ALA A O 1
ATOM 635 N N . PHE A 1 86 ? 7.325 -5.777 3.327 1.00 95.56 86 PHE A N 1
ATOM 636 C CA . PHE A 1 86 ? 6.026 -5.555 2.675 1.00 95.56 86 PHE A CA 1
ATOM 637 C C . PHE A 1 86 ? 4.793 -5.826 3.563 1.00 95.56 86 PHE A C 1
ATOM 639 O O . PHE A 1 86 ? 3.753 -6.262 3.067 1.00 95.56 86 PHE A O 1
ATOM 646 N N . PHE A 1 87 ? 4.893 -5.577 4.875 1.00 97.62 87 PHE A N 1
ATOM 647 C CA . PHE A 1 87 ? 3.819 -5.848 5.835 1.00 97.62 87 PHE A CA 1
ATOM 648 C C . PHE A 1 87 ? 2.477 -5.256 5.388 1.00 97.62 87 PHE A C 1
ATOM 650 O O . PHE A 1 87 ? 2.359 -4.045 5.221 1.00 97.62 87 PHE A O 1
ATOM 657 N N . GLY A 1 88 ? 1.490 -6.132 5.172 1.00 97.69 88 GLY A N 1
ATOM 658 C CA . GLY A 1 88 ? 0.099 -5.784 4.863 1.00 97.69 88 GLY A CA 1
ATOM 659 C C . GLY A 1 88 ? -0.142 -5.027 3.551 1.00 97.69 88 GLY A C 1
ATOM 660 O O . GLY A 1 88 ? -1.285 -4.658 3.287 1.00 97.69 88 GLY A O 1
ATOM 661 N N . ALA A 1 89 ? 0.893 -4.758 2.751 1.00 98.06 89 ALA A N 1
ATOM 662 C CA . ALA A 1 89 ? 0.820 -3.844 1.616 1.00 98.06 89 ALA A CA 1
ATOM 663 C C . ALA A 1 89 ? 0.198 -4.482 0.367 1.00 98.06 89 ALA A C 1
ATOM 665 O O . ALA A 1 89 ? 0.349 -5.679 0.109 1.00 98.06 89 ALA A O 1
ATOM 666 N N . LEU A 1 90 ? -0.427 -3.654 -0.473 1.00 98.56 90 LEU A N 1
ATOM 667 C CA . LEU A 1 90 ? -0.749 -4.040 -1.841 1.00 98.56 90 LEU A CA 1
ATOM 668 C C . LEU A 1 90 ? 0.524 -4.138 -2.675 1.00 98.56 90 LEU A C 1
ATOM 670 O O . LEU A 1 90 ? 1.347 -3.227 -2.709 1.00 98.56 90 LEU A O 1
ATOM 674 N N . ILE A 1 91 ? 0.657 -5.246 -3.396 1.00 98.38 91 ILE A N 1
ATOM 675 C CA . ILE A 1 91 ? 1.813 -5.539 -4.237 1.00 98.38 91 ILE A CA 1
ATOM 676 C C . ILE A 1 91 ? 1.429 -5.430 -5.708 1.00 98.38 91 ILE A C 1
ATOM 678 O O . ILE A 1 91 ? 0.440 -6.014 -6.146 1.00 98.38 91 ILE A O 1
ATOM 682 N N . GLY A 1 92 ? 2.259 -4.742 -6.490 1.00 97.81 92 GLY A N 1
ATOM 683 C CA . GLY A 1 92 ? 2.060 -4.611 -7.927 1.00 97.81 92 GLY A CA 1
ATOM 684 C C . GLY A 1 92 ? 3.061 -3.663 -8.589 1.00 97.81 92 GLY A C 1
ATOM 685 O O . GLY A 1 92 ? 3.824 -2.990 -7.905 1.00 97.81 92 GLY A O 1
ATOM 686 N N . ARG A 1 93 ? 3.094 -3.590 -9.924 1.00 97.25 93 ARG A N 1
ATOM 687 C CA . ARG A 1 93 ? 2.148 -4.247 -10.855 1.00 97.25 93 ARG A CA 1
ATOM 688 C C . ARG A 1 93 ? 2.276 -5.762 -10.968 1.00 97.25 93 ARG A C 1
ATOM 690 O O . ARG A 1 93 ? 1.305 -6.420 -11.318 1.00 97.25 93 ARG A O 1
ATOM 697 N N . TYR A 1 94 ? 3.445 -6.309 -10.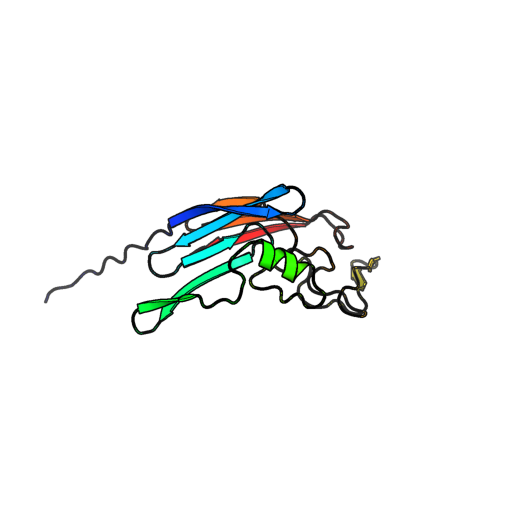661 1.00 98.44 94 TYR A N 1
ATOM 698 C CA . TYR A 1 94 ? 3.685 -7.747 -10.681 1.00 98.44 94 TYR A CA 1
ATOM 699 C C . TYR A 1 94 ? 4.143 -8.209 -9.301 1.00 98.44 94 TYR A C 1
ATOM 701 O O . TYR A 1 94 ? 5.134 -7.710 -8.762 1.00 98.44 94 TYR A O 1
ATOM 709 N N . ALA A 1 95 ? 3.406 -9.145 -8.709 1.00 98.25 95 ALA A N 1
ATOM 710 C CA . ALA A 1 95 ? 3.774 -9.727 -7.431 1.00 98.25 95 ALA A CA 1
ATOM 711 C C . ALA A 1 95 ? 4.842 -10.808 -7.608 1.00 98.25 95 ALA A C 1
ATOM 713 O O . ALA A 1 95 ? 4.783 -11.609 -8.534 1.00 98.25 95 ALA A O 1
ATOM 714 N N . ASN A 1 96 ? 5.780 -10.866 -6.661 1.00 98.12 96 ASN A N 1
ATOM 715 C CA . ASN A 1 96 ? 6.938 -11.752 -6.699 1.00 98.12 96 ASN A CA 1
ATOM 716 C C . ASN A 1 96 ? 7.918 -11.379 -7.829 1.00 98.12 96 ASN A C 1
ATOM 718 O O . ASN A 1 96 ? 8.062 -10.194 -8.136 1.00 98.12 96 ASN A O 1
ATOM 722 N N . ARG A 1 97 ? 8.675 -12.351 -8.347 1.00 98.50 97 ARG A N 1
ATOM 723 C CA . ARG A 1 97 ? 9.882 -12.110 -9.137 1.00 98.50 97 ARG A CA 1
ATOM 724 C C . ARG A 1 97 ? 9.663 -12.165 -10.644 1.00 98.50 97 ARG A C 1
ATOM 726 O O . ARG A 1 97 ? 8.982 -13.054 -11.146 1.00 98.50 97 ARG A O 1
ATOM 733 N N . ILE A 1 98 ? 10.356 -11.275 -11.352 1.00 98.69 98 ILE A N 1
ATOM 734 C CA . ILE A 1 98 ? 10.636 -11.366 -12.787 1.00 98.69 98 ILE A CA 1
ATOM 735 C C . ILE A 1 98 ? 12.131 -11.648 -12.952 1.00 98.69 98 ILE A C 1
ATOM 737 O O . ILE A 1 98 ? 12.983 -10.845 -12.546 1.00 98.69 98 ILE A O 1
ATOM 741 N N . ALA A 1 99 ? 12.443 -12.804 -13.543 1.00 98.56 99 ALA A N 1
ATOM 742 C CA . ALA A 1 99 ? 13.812 -13.245 -13.774 1.00 98.56 99 ALA A CA 1
ATOM 743 C C . ALA A 1 99 ? 14.572 -12.242 -14.653 1.00 98.56 99 ALA A C 1
ATOM 745 O O . ALA A 1 99 ? 14.029 -11.684 -15.604 1.00 98.56 99 ALA A O 1
ATOM 746 N N . HIS A 1 100 ? 15.833 -11.991 -14.302 1.00 98.38 100 HIS A N 1
ATOM 747 C CA . HIS A 1 100 ? 16.716 -11.023 -14.970 1.00 98.38 100 HIS A CA 1
ATOM 748 C C . HIS A 1 100 ? 16.136 -9.603 -15.146 1.00 98.38 100 HIS A C 1
ATOM 750 O O . HIS A 1 100 ? 16.656 -8.826 -15.946 1.00 98.38 100 HIS A O 1
ATOM 756 N N . ALA A 1 101 ? 15.068 -9.278 -14.402 1.00 98.38 101 ALA A N 1
ATOM 757 C CA . ALA A 1 101 ? 14.321 -8.029 -14.480 1.00 98.38 101 ALA A CA 1
ATOM 758 C C . ALA A 1 101 ? 13.903 -7.656 -15.915 1.00 98.38 101 ALA A C 1
ATOM 760 O O . ALA A 1 101 ? 13.906 -6.492 -16.312 1.00 98.38 101 ALA A O 1
ATOM 761 N N . THR A 1 102 ? 13.544 -8.660 -16.713 1.00 98.44 102 THR A N 1
ATOM 762 C CA . THR A 1 102 ? 13.108 -8.460 -18.092 1.00 98.44 102 THR A CA 1
ATOM 763 C C . THR A 1 102 ? 12.040 -9.469 -18.480 1.00 98.44 102 THR A C 1
ATOM 765 O O . THR A 1 102 ? 12.016 -10.597 -17.992 1.00 98.44 102 THR A O 1
ATOM 768 N N . PHE A 1 103 ? 11.147 -9.056 -19.370 1.00 98.62 103 PHE A N 1
ATOM 769 C CA . PHE A 1 103 ? 10.152 -9.923 -19.983 1.00 98.62 103 PHE A CA 1
ATOM 770 C C . PHE A 1 103 ? 9.865 -9.453 -21.410 1.00 98.62 103 PHE A C 1
ATOM 772 O O . PHE A 1 103 ? 10.227 -8.339 -21.795 1.00 98.62 103 PHE A O 1
ATOM 779 N N . ALA A 1 104 ? 9.215 -10.303 -22.200 1.00 98.31 104 ALA A N 1
ATOM 780 C CA . ALA A 1 104 ? 8.716 -9.942 -23.519 1.00 98.31 104 ALA A CA 1
ATOM 781 C C . ALA A 1 104 ? 7.186 -9.960 -23.522 1.00 98.31 104 ALA A C 1
ATOM 783 O O . ALA A 1 104 ? 6.575 -10.862 -22.950 1.00 98.31 104 ALA A O 1
ATOM 784 N N . LEU A 1 105 ? 6.583 -8.974 -24.178 1.00 98.19 105 LEU A N 1
ATOM 785 C CA . LEU A 1 105 ? 5.148 -8.895 -24.429 1.00 98.19 105 LEU A CA 1
ATOM 786 C C . LEU A 1 105 ? 4.959 -8.441 -25.877 1.00 98.19 105 LEU A C 1
ATOM 788 O O . LEU A 1 105 ? 5.590 -7.473 -26.299 1.00 98.19 105 LEU A O 1
ATOM 792 N N . ASP A 1 106 ? 4.166 -9.184 -26.648 1.00 97.94 106 ASP A N 1
ATOM 793 C CA . ASP A 1 106 ? 3.908 -8.928 -28.074 1.00 97.94 106 ASP A CA 1
ATOM 794 C C . ASP A 1 106 ? 5.187 -8.725 -28.910 1.00 97.94 106 ASP A C 1
ATOM 796 O O . ASP A 1 106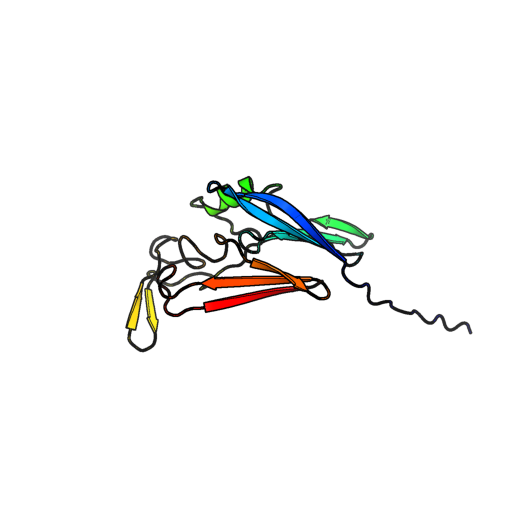 ? 5.290 -7.841 -29.757 1.00 97.94 106 ASP A O 1
ATOM 800 N N . GLY A 1 107 ? 6.212 -9.538 -28.632 1.00 97.25 107 GLY A N 1
ATOM 801 C CA . GLY A 1 107 ? 7.506 -9.489 -29.322 1.00 97.25 107 GLY A CA 1
ATOM 802 C C . GLY A 1 107 ? 8.414 -8.321 -28.919 1.00 97.25 107 GLY A C 1
ATOM 803 O O . GLY A 1 107 ? 9.562 -8.271 -29.359 1.00 97.25 107 GLY A O 1
ATOM 804 N N . LYS A 1 108 ? 7.961 -7.409 -28.050 1.00 98.31 108 LYS A N 1
ATOM 805 C CA . LYS A 1 108 ? 8.776 -6.318 -27.509 1.00 98.31 108 LYS A CA 1
ATOM 806 C C . LYS A 1 108 ? 9.358 -6.701 -26.151 1.00 98.31 108 LYS A C 1
ATOM 808 O O . LYS A 1 108 ? 8.645 -7.155 -25.259 1.00 98.31 108 LYS A O 1
ATOM 813 N N . LYS A 1 109 ? 10.666 -6.489 -25.989 1.00 98.31 109 LYS A N 1
ATOM 814 C CA . LYS A 1 109 ? 11.366 -6.647 -24.710 1.00 98.31 109 LYS A CA 1
ATOM 815 C C . LYS A 1 109 ? 11.115 -5.427 -23.820 1.00 98.31 109 LYS A C 1
ATOM 817 O O . LYS A 1 109 ? 11.233 -4.290 -24.276 1.00 98.31 109 LYS A O 1
ATOM 822 N N . TYR A 1 110 ? 10.832 -5.688 -22.552 1.00 98.62 110 TYR A N 1
ATOM 823 C CA . TYR A 1 110 ? 10.704 -4.703 -21.487 1.00 98.62 110 TYR A CA 1
ATOM 824 C C . TYR A 1 110 ? 11.730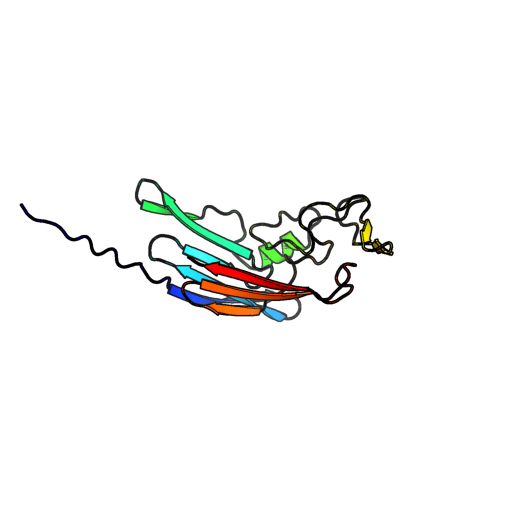 -4.985 -20.395 1.00 98.62 110 TYR A C 1
ATOM 826 O O . TYR A 1 110 ? 12.064 -6.140 -20.111 1.00 98.62 110 TYR A O 1
ATOM 834 N N . GLU A 1 111 ? 12.235 -3.918 -19.791 1.00 98.38 111 GLU A N 1
ATOM 835 C CA . GLU A 1 111 ? 13.154 -3.968 -18.659 1.00 98.38 111 GLU A CA 1
ATOM 836 C C . GLU A 1 111 ? 12.482 -3.287 -17.474 1.00 98.38 111 GLU A C 1
ATOM 838 O O . GLU A 1 111 ? 11.910 -2.205 -17.604 1.00 98.38 111 GLU A O 1
ATOM 843 N N . VAL A 1 112 ? 12.528 -3.951 -16.328 1.00 98.31 112 VAL A N 1
ATOM 844 C CA . VAL A 1 112 ? 11.977 -3.478 -15.057 1.00 98.31 112 VAL A CA 1
ATOM 845 C C . VAL A 1 112 ? 13.123 -3.330 -14.048 1.00 98.31 112 VAL A C 1
ATOM 847 O O . VAL A 1 112 ? 14.213 -3.858 -14.276 1.00 98.31 112 VAL A O 1
ATOM 850 N N . PRO A 1 113 ? 12.947 -2.599 -12.934 1.00 97.06 113 PRO A N 1
ATOM 851 C CA . PRO A 1 113 ? 14.027 -2.390 -11.980 1.00 97.06 113 PRO A CA 1
ATOM 852 C C . PRO A 1 113 ? 14.567 -3.702 -11.406 1.00 97.06 113 PRO A C 1
ATOM 854 O O . PRO A 1 113 ? 13.799 -4.521 -10.898 1.00 97.06 113 PRO A O 1
ATOM 857 N N . LYS A 1 114 ? 15.894 -3.857 -11.411 1.00 96.75 114 LYS A N 1
ATOM 858 C CA . LYS A 1 114 ? 16.609 -4.864 -10.618 1.00 96.75 114 LYS A CA 1
ATOM 859 C C . LYS A 1 114 ? 16.677 -4.409 -9.161 1.00 96.75 114 LYS A C 1
ATOM 861 O O . LYS A 1 114 ? 17.590 -3.682 -8.777 1.00 96.75 114 LYS A O 1
ATOM 866 N N . ASN A 1 115 ? 15.680 -4.779 -8.366 1.00 94.62 115 ASN A N 1
ATOM 867 C CA . ASN A 1 115 ? 15.608 -4.451 -6.938 1.00 94.62 115 ASN A CA 1
ATOM 868 C C . ASN A 1 115 ? 15.812 -5.670 -6.025 1.00 94.62 115 ASN A C 1
ATOM 870 O O . ASN A 1 115 ? 15.787 -5.510 -4.810 1.00 94.62 115 ASN A O 1
ATOM 874 N N . ASP A 1 116 ? 16.047 -6.856 -6.590 1.00 95.81 116 ASP A N 1
ATOM 875 C CA . ASP A 1 116 ? 16.359 -8.079 -5.849 1.00 95.81 116 ASP A CA 1
ATOM 876 C C . ASP A 1 116 ? 17.444 -8.884 -6.581 1.00 95.81 116 ASP A C 1
ATOM 878 O O . ASP A 1 116 ? 17.169 -9.797 -7.364 1.00 95.81 116 ASP A O 1
ATOM 882 N N . GLY A 1 117 ? 18.703 -8.482 -6.390 1.00 94.88 117 GLY A N 1
ATOM 883 C CA . GLY A 1 117 ? 19.836 -9.029 -7.140 1.00 94.88 117 GLY A CA 1
ATOM 884 C C . GLY A 1 117 ? 19.686 -8.774 -8.642 1.00 94.88 117 GLY A C 1
ATOM 885 O O . GLY A 1 117 ? 19.508 -7.636 -9.071 1.00 94.88 117 GLY A O 1
ATOM 886 N N . ASP A 1 118 ? 19.734 -9.838 -9.443 1.00 97.56 118 ASP A N 1
ATOM 887 C CA . ASP A 1 118 ? 19.492 -9.760 -10.887 1.00 97.56 118 ASP A CA 1
ATOM 888 C C . ASP A 1 118 ? 18.007 -9.740 -11.264 1.00 97.56 118 ASP A C 1
ATOM 890 O O . ASP A 1 118 ? 17.680 -9.658 -12.446 1.00 97.56 118 ASP A O 1
ATOM 894 N N . HIS A 1 119 ? 17.097 -9.837 -10.300 1.00 98.25 119 HIS A N 1
ATOM 895 C CA . HIS A 1 119 ? 15.664 -9.953 -10.535 1.00 98.25 119 HIS A CA 1
ATOM 896 C C . HIS A 1 119 ? 14.928 -8.659 -10.191 1.00 98.25 119 HIS A C 1
ATOM 898 O O . HIS A 1 119 ? 15.414 -7.808 -9.440 1.00 98.25 119 HIS A O 1
ATOM 904 N N . SER A 1 120 ? 13.726 -8.526 -10.744 1.00 98.06 120 SER A N 1
ATOM 905 C CA . SER A 1 120 ? 12.750 -7.557 -10.252 1.00 98.06 120 SER A CA 1
ATOM 906 C C . SER A 1 120 ? 11.815 -8.253 -9.284 1.00 98.06 120 SER A C 1
ATOM 908 O O . SER A 1 120 ? 11.403 -9.374 -9.559 1.00 98.06 120 SER A O 1
ATOM 910 N N . LEU A 1 121 ? 11.476 -7.612 -8.177 1.00 97.62 121 LEU A N 1
ATOM 911 C CA . LEU A 1 121 ? 10.623 -8.130 -7.121 1.00 97.62 121 LEU A CA 1
ATOM 912 C C . LEU A 1 121 ? 9.508 -7.124 -6.829 1.00 97.62 121 LEU A C 1
ATOM 914 O O . LEU A 1 121 ? 9.773 -5.932 -6.679 1.00 97.62 121 LEU A O 1
ATOM 918 N N . HIS A 1 122 ? 8.273 -7.615 -6.703 1.00 97.44 122 HIS A N 1
ATOM 919 C CA . HIS A 1 122 ? 7.134 -6.856 -6.166 1.00 97.44 122 HIS A CA 1
ATOM 920 C C . HIS A 1 122 ? 6.874 -5.512 -6.872 1.00 97.44 122 HIS A C 1
ATOM 922 O O . HIS A 1 122 ? 6.510 -4.524 -6.243 1.00 97.44 122 HIS A O 1
ATOM 928 N N . GLY A 1 123 ? 7.042 -5.481 -8.197 1.00 96.38 123 GLY A N 1
ATOM 929 C CA . GLY A 1 123 ? 6.808 -4.284 -9.008 1.00 96.38 123 GLY A CA 1
ATOM 930 C C . GLY A 1 123 ? 7.990 -3.318 -9.099 1.00 96.38 123 GLY A C 1
ATOM 931 O O . GLY A 1 123 ? 7.867 -2.297 -9.766 1.00 96.38 123 GLY A O 1
ATOM 932 N N . GLY A 1 124 ? 9.141 -3.647 -8.506 1.00 94.38 124 GLY A N 1
ATOM 933 C CA . GLY A 1 124 ? 10.364 -2.852 -8.602 1.00 94.38 124 GLY A CA 1
ATOM 934 C C . GLY A 1 124 ? 10.564 -1.890 -7.427 1.00 94.38 124 GLY A C 1
ATOM 935 O O . GLY A 1 124 ? 10.047 -2.089 -6.332 1.00 94.38 124 GLY A O 1
ATOM 936 N N . THR A 1 125 ? 11.359 -0.838 -7.636 1.00 88.81 125 THR A N 1
ATOM 937 C CA . THR A 1 125 ? 11.754 0.121 -6.582 1.00 88.81 125 THR A CA 1
ATOM 938 C C . THR A 1 125 ? 10.615 1.027 -6.103 1.00 88.81 125 THR A C 1
ATOM 940 O O . THR A 1 125 ? 10.662 1.538 -4.986 1.00 88.81 125 THR A O 1
ATOM 943 N N . HIS A 1 126 ? 9.585 1.220 -6.928 1.00 88.00 126 HIS A N 1
ATOM 944 C CA . HIS A 1 126 ? 8.396 2.005 -6.602 1.00 88.00 126 HIS A CA 1
ATOM 945 C C . HIS A 1 126 ? 7.132 1.230 -6.998 1.00 88.00 126 HIS A C 1
ATOM 947 O O . HIS A 1 126 ? 6.388 1.630 -7.889 1.00 88.00 126 HIS A O 1
ATOM 953 N N . GLY A 1 127 ? 6.949 0.060 -6.377 1.00 95.50 127 GLY A N 1
ATOM 954 C CA . GLY A 1 127 ? 5.752 -0.762 -6.542 1.00 95.50 127 GLY A CA 1
ATOM 955 C C . GLY A 1 127 ? 4.529 -0.181 -5.828 1.00 95.50 127 GLY A C 1
ATOM 956 O O . GLY A 1 127 ? 4.598 0.837 -5.139 1.00 95.50 127 GLY A O 1
ATOM 957 N N . PHE A 1 128 ? 3.393 -0.865 -5.949 1.00 98.38 128 PHE A N 1
ATOM 958 C CA . PHE A 1 128 ? 2.109 -0.449 -5.362 1.00 98.38 128 PHE A CA 1
ATOM 959 C C . PHE A 1 128 ? 2.125 -0.273 -3.837 1.00 98.38 128 PHE A C 1
ATOM 961 O O . PHE A 1 128 ? 1.282 0.445 -3.301 1.00 98.38 128 PHE A O 1
ATOM 968 N N . ASN A 1 129 ? 3.099 -0.865 -3.147 1.00 97.06 129 ASN A N 1
ATOM 969 C CA . ASN A 1 129 ? 3.317 -0.690 -1.714 1.00 97.06 129 ASN A CA 1
ATOM 970 C C . ASN A 1 129 ? 3.866 0.703 -1.357 1.00 97.06 129 ASN A C 1
ATOM 972 O O . ASN A 1 129 ? 3.791 1.100 -0.198 1.00 97.06 129 ASN A O 1
ATOM 976 N N . ASN A 1 130 ? 4.412 1.433 -2.337 1.00 95.44 130 ASN A N 1
ATOM 977 C CA . ASN A 1 130 ? 5.089 2.721 -2.159 1.00 95.44 130 ASN A CA 1
ATOM 978 C C . ASN A 1 130 ? 4.338 3.908 -2.770 1.00 95.44 130 ASN A C 1
ATOM 980 O O . ASN A 1 130 ? 4.882 5.012 -2.805 1.00 95.44 130 ASN A O 1
ATOM 984 N N . VAL A 1 131 ? 3.094 3.709 -3.208 1.00 97.56 131 VAL A N 1
ATOM 985 C CA . VAL A 1 131 ? 2.250 4.769 -3.774 1.00 97.56 131 VAL A CA 1
ATOM 986 C C . VAL A 1 131 ? 1.152 5.173 -2.794 1.00 97.56 131 VAL A C 1
ATOM 988 O O . VAL A 1 131 ? 0.765 4.401 -1.915 1.00 97.56 131 VAL A O 1
ATOM 991 N N . VAL A 1 132 ? 0.614 6.382 -2.954 1.00 98.62 132 VAL A N 1
ATOM 992 C CA . VAL A 1 132 ? -0.574 6.828 -2.214 1.00 98.62 132 VAL A CA 1
ATOM 993 C C . VAL A 1 132 ? -1.814 6.566 -3.058 1.00 98.62 132 VAL A C 1
ATOM 995 O O . VAL A 1 132 ? -1.990 7.138 -4.136 1.00 98.62 132 VAL A O 1
ATOM 998 N N . TRP A 1 133 ? -2.680 5.689 -2.562 1.00 98.81 133 TRP A N 1
ATOM 999 C CA . TRP A 1 133 ? -3.937 5.337 -3.207 1.00 98.81 133 TRP A CA 1
ATOM 1000 C C . TRP A 1 133 ? -5.003 6.397 -2.932 1.00 98.81 133 TRP A C 1
ATOM 1002 O O . TRP A 1 133 ? -5.122 6.906 -1.817 1.00 98.81 133 TRP A O 1
ATOM 1012 N N . LYS A 1 134 ? -5.835 6.699 -3.934 1.00 98.81 134 LYS A N 1
ATOM 1013 C CA . LYS A 1 134 ? -7.053 7.486 -3.710 1.00 98.81 134 LYS A CA 1
ATOM 1014 C C . LYS A 1 134 ? -8.088 6.596 -3.041 1.00 98.81 134 LYS A C 1
ATOM 1016 O O . LYS A 1 134 ? -8.408 5.551 -3.596 1.00 98.81 134 LYS A O 1
ATOM 1021 N N . ALA A 1 135 ? -8.624 7.018 -1.903 1.00 98.69 135 ALA A N 1
ATOM 1022 C CA . ALA A 1 135 ? -9.652 6.278 -1.184 1.00 98.69 135 ALA A CA 1
ATOM 1023 C C . ALA A 1 135 ? -11.021 6.953 -1.303 1.00 98.69 135 ALA A C 1
ATOM 1025 O O . ALA A 1 135 ? -11.125 8.178 -1.368 1.00 98.69 135 ALA A O 1
ATOM 1026 N N . LYS A 1 136 ? -12.078 6.143 -1.300 1.00 98.31 136 LYS A N 1
ATOM 1027 C CA . LYS A 1 136 ? -13.443 6.583 -0.996 1.00 98.31 136 LYS A CA 1
ATOM 1028 C C . LYS A 1 136 ? -14.160 5.509 -0.188 1.00 98.31 136 LYS A C 1
ATOM 1030 O O . LYS A 1 136 ? -13.909 4.316 -0.376 1.00 98.31 136 LYS A O 1
ATOM 1035 N N . THR A 1 137 ? -15.076 5.925 0.676 1.00 98.25 137 THR A N 1
ATOM 1036 C CA . THR A 1 137 ? -15.967 4.997 1.373 1.00 98.25 137 THR A CA 1
ATOM 1037 C C . THR A 1 137 ? -16.980 4.401 0.395 1.00 98.25 137 THR A C 1
ATOM 1039 O O . THR A 1 137 ? -17.438 5.056 -0.545 1.00 98.25 137 THR A O 1
ATOM 1042 N N . ILE A 1 138 ? -17.309 3.131 0.600 1.00 97.81 138 ILE A N 1
ATOM 1043 C CA . ILE A 1 138 ? -18.350 2.397 -0.123 1.00 97.81 138 ILE A CA 1
ATOM 1044 C C . ILE A 1 138 ? -19.242 1.671 0.890 1.00 97.81 138 ILE A C 1
ATOM 1046 O O . ILE A 1 138 ? -18.986 1.699 2.096 1.00 97.81 138 ILE A O 1
ATOM 1050 N N . ALA A 1 139 ? -20.304 1.015 0.417 1.00 94.62 139 ALA A N 1
ATOM 1051 C CA . ALA A 1 139 ? -21.095 0.146 1.280 1.00 94.62 139 ALA A CA 1
ATOM 1052 C C . ALA A 1 139 ? -20.188 -0.918 1.920 1.00 94.62 139 ALA A C 1
ATOM 1054 O O . ALA A 1 139 ? -19.477 -1.631 1.215 1.00 94.62 139 ALA A O 1
ATOM 1055 N N . ASN A 1 140 ? -20.222 -0.986 3.252 1.00 95.44 140 ASN A N 1
ATOM 1056 C CA . ASN A 1 140 ? -19.472 -1.930 4.075 1.00 95.44 140 ASN A CA 1
ATOM 1057 C C . ASN A 1 140 ? -17.941 -1.900 3.886 1.00 95.44 140 ASN A C 1
ATOM 1059 O O . ASN A 1 140 ? -17.274 -2.902 4.127 1.00 95.44 140 ASN A O 1
ATOM 1063 N N . GLY A 1 141 ? -17.355 -0.778 3.446 1.00 98.25 141 GLY A N 1
ATOM 1064 C CA . GLY A 1 141 ? -15.905 -0.729 3.280 1.00 98.25 141 GLY A CA 1
ATOM 1065 C C . GLY A 1 141 ? -15.331 0.491 2.572 1.00 98.25 141 GLY A C 1
ATOM 1066 O O . GLY A 1 141 ? -15.902 1.584 2.594 1.00 98.25 141 GLY A O 1
ATOM 1067 N N . ILE A 1 142 ? -14.180 0.288 1.929 1.00 98.75 142 ILE A N 1
ATOM 1068 C CA . ILE A 1 142 ? -13.468 1.305 1.147 1.00 98.75 142 ILE A CA 1
ATOM 1069 C C . ILE A 1 142 ? -13.073 0.785 -0.235 1.00 98.75 142 ILE A C 1
ATOM 1071 O O . ILE A 1 142 ? -12.800 -0.400 -0.427 1.00 98.75 142 ILE A O 1
ATOM 1075 N N . GLU A 1 143 ? -12.999 1.702 -1.192 1.00 98.81 143 GLU A N 1
ATOM 1076 C CA . GLU A 1 143 ? -12.401 1.484 -2.505 1.00 98.81 143 GLU A CA 1
ATOM 1077 C C . GLU A 1 143 ? -11.138 2.336 -2.631 1.00 98.81 143 GLU A C 1
ATOM 1079 O O . GLU A 1 143 ? -11.184 3.557 -2.477 1.00 98.81 143 GLU A O 1
ATOM 1084 N N . LEU A 1 144 ? -10.023 1.682 -2.942 1.00 98.94 144 LEU A N 1
ATOM 1085 C CA . LEU A 1 144 ? -8.748 2.291 -3.279 1.00 98.94 144 LEU A CA 1
ATOM 1086 C C . LEU A 1 144 ? -8.564 2.282 -4.795 1.00 98.94 144 LEU A C 1
ATOM 1088 O O . LEU A 1 144 ? -8.800 1.268 -5.447 1.00 98.94 144 LEU A O 1
ATOM 1092 N N . THR A 1 145 ? -8.126 3.400 -5.367 1.00 98.88 145 THR A N 1
ATOM 1093 C CA . THR A 1 145 ? -7.817 3.521 -6.796 1.00 98.88 145 THR A CA 1
ATOM 1094 C C . THR A 1 145 ? -6.433 4.114 -7.012 1.00 98.88 145 THR A C 1
ATOM 1096 O O . THR A 1 145 ? -6.076 5.124 -6.400 1.00 98.88 145 THR A O 1
ATOM 1099 N N . TYR A 1 146 ? -5.679 3.524 -7.934 1.00 98.75 146 TYR A N 1
ATOM 1100 C CA . TYR A 1 146 ? -4.399 4.049 -8.392 1.00 98.75 146 TYR A CA 1
ATOM 1101 C C . TYR A 1 146 ? -4.272 3.884 -9.906 1.00 98.75 146 TYR A C 1
ATOM 1103 O O . TYR A 1 146 ? -4.580 2.825 -10.452 1.00 98.75 146 TYR A O 1
ATOM 1111 N N . LEU A 1 147 ? -3.838 4.945 -10.587 1.00 98.56 147 LEU A N 1
ATOM 1112 C CA . LEU A 1 147 ? -3.461 4.887 -11.996 1.00 98.56 147 LEU A CA 1
ATOM 1113 C C . LEU A 1 147 ? -1.946 4.785 -12.063 1.00 98.56 147 LEU A C 1
ATOM 1115 O O . LEU A 1 147 ? -1.254 5.778 -11.850 1.00 98.56 147 LEU A O 1
ATOM 1119 N N . SER A 1 148 ? -1.470 3.602 -12.419 1.00 98.44 148 SER A N 1
ATOM 1120 C CA . SER A 1 148 ? -0.079 3.396 -12.770 1.00 98.44 148 SER A CA 1
ATOM 1121 C C . SER A 1 148 ? 0.075 3.723 -14.257 1.00 98.44 148 SER A C 1
ATOM 1123 O O . SER A 1 148 ? -0.614 3.137 -15.101 1.00 98.44 148 SER A O 1
ATOM 1125 N N . LYS A 1 149 ? 0.910 4.709 -14.593 1.00 98.38 149 LYS A N 1
ATOM 1126 C CA . LYS A 1 149 ? 1.013 5.232 -15.972 1.00 98.38 149 LYS A CA 1
ATOM 1127 C C . LYS A 1 149 ? 1.883 4.345 -16.860 1.00 98.38 149 LYS A C 1
ATOM 1129 O O . LYS A 1 149 ? 2.755 3.644 -16.365 1.00 98.38 149 LYS A O 1
ATOM 1134 N N . ASP A 1 150 ? 1.679 4.378 -18.171 1.00 98.44 150 ASP A N 1
ATOM 1135 C CA . ASP A 1 150 ? 2.581 3.724 -19.126 1.00 98.44 150 ASP A CA 1
ATOM 1136 C C . ASP A 1 150 ? 4.053 4.072 -18.835 1.00 98.44 150 ASP A C 1
ATOM 1138 O O . ASP A 1 150 ? 4.397 5.235 -18.616 1.00 98.44 150 ASP A O 1
ATOM 1142 N N . GLY A 1 151 ? 4.902 3.045 -18.767 1.00 97.19 151 GLY A N 1
ATOM 1143 C CA . GLY A 1 151 ? 6.323 3.151 -18.438 1.00 97.19 151 GLY A CA 1
ATOM 1144 C C . GLY A 1 151 ? 6.653 3.215 -16.943 1.00 97.19 151 GLY A C 1
ATOM 1145 O O . GLY A 1 151 ? 7.831 3.164 -16.585 1.00 97.19 151 GLY A O 1
ATOM 1146 N N . GLU A 1 152 ? 5.666 3.300 -16.048 1.00 97.50 152 GLU A N 1
ATOM 1147 C CA . GLU A 1 152 ? 5.918 3.308 -14.605 1.00 97.50 152 GLU A CA 1
ATOM 1148 C C . GLU A 1 152 ? 6.594 2.005 -14.166 1.00 97.50 152 GLU A C 1
ATOM 1150 O O . GLU A 1 152 ? 6.128 0.908 -14.477 1.00 97.50 152 GLU A O 1
ATOM 1155 N N . ALA A 1 153 ? 7.738 2.140 -13.491 1.00 95.31 153 ALA A N 1
ATOM 1156 C CA . ALA A 1 153 ? 8.642 1.037 -13.162 1.00 95.31 153 ALA A CA 1
ATOM 1157 C C . ALA A 1 153 ? 8.985 0.123 -14.363 1.00 95.31 153 ALA A C 1
ATOM 1159 O O . ALA A 1 153 ? 9.259 -1.059 -14.179 1.00 95.31 153 ALA A O 1
ATOM 1160 N N . GLY A 1 154 ? 8.976 0.655 -15.591 1.00 96.94 154 GLY A N 1
ATOM 1161 C CA . GLY A 1 154 ? 9.310 -0.081 -16.816 1.00 96.94 154 GLY A CA 1
ATOM 1162 C C . GLY A 1 154 ? 8.172 -0.921 -17.409 1.00 96.94 154 GLY A C 1
ATOM 1163 O O . GLY A 1 154 ? 8.354 -1.537 -18.461 1.00 96.94 154 GLY A O 1
ATOM 1164 N N . TYR A 1 155 ? 6.989 -0.939 -16.786 1.00 98.12 155 TYR A N 1
ATOM 1165 C CA . TYR A 1 155 ? 5.842 -1.700 -17.284 1.00 98.12 155 TYR A CA 1
ATOM 1166 C C . TYR A 1 155 ? 5.076 -0.927 -18.372 1.00 98.12 155 TYR A C 1
ATOM 1168 O O . TYR A 1 155 ? 4.779 0.255 -18.180 1.00 98.12 155 TYR A O 1
ATOM 1176 N N . PRO A 1 156 ? 4.693 -1.571 -19.491 1.00 98.19 156 PRO A N 1
ATOM 1177 C CA . PRO A 1 156 ? 3.879 -0.932 -20.517 1.00 98.19 156 PRO A CA 1
ATOM 1178 C C . PRO A 1 156 ? 2.420 -0.742 -20.096 1.00 98.19 156 PRO A C 1
ATOM 1180 O O . PRO A 1 156 ? 1.873 -1.500 -19.292 1.00 98.19 156 PRO A O 1
ATOM 1183 N N . GLY A 1 157 ? 1.772 0.226 -20.738 1.00 98.38 157 GLY A N 1
ATOM 1184 C CA . GLY A 1 157 ? 0.346 0.503 -20.662 1.00 98.38 157 GLY A CA 1
ATOM 1185 C C . GLY A 1 157 ? -0.062 1.275 -19.410 1.00 98.38 157 GLY A C 1
ATOM 1186 O O . GLY A 1 157 ? 0.550 1.173 -18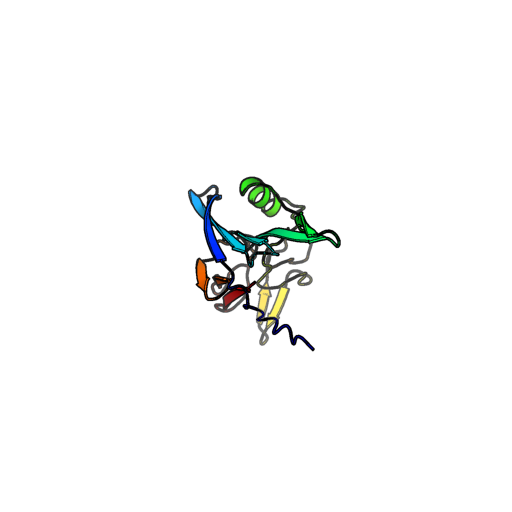.348 1.00 98.38 157 GLY A O 1
ATOM 1187 N N . ASN A 1 158 ? -1.143 2.042 -19.528 1.00 98.62 158 ASN A N 1
ATOM 1188 C CA . ASN A 1 158 ? -1.824 2.598 -18.365 1.00 98.62 158 ASN A CA 1
ATOM 1189 C C . ASN A 1 158 ? -2.620 1.488 -17.671 1.00 98.62 158 ASN A C 1
ATOM 1191 O O . ASN A 1 158 ? -3.433 0.821 -18.310 1.00 98.62 158 ASN A O 1
ATOM 1195 N N . LEU A 1 159 ? -2.433 1.336 -16.361 1.00 98.56 159 LEU A N 1
ATOM 1196 C CA . LEU A 1 159 ? -3.203 0.420 -15.529 1.00 98.56 159 LEU A CA 1
ATOM 1197 C C . LEU A 1 159 ? -3.928 1.204 -14.432 1.00 98.56 159 LEU A C 1
ATOM 1199 O O . LEU A 1 159 ? -3.325 1.616 -13.440 1.00 98.56 159 LEU A O 1
ATOM 1203 N N . THR A 1 160 ? -5.240 1.368 -14.591 1.00 98.69 160 THR A N 1
ATOM 1204 C CA . THR A 1 160 ? -6.115 1.799 -13.495 1.00 98.69 160 THR A CA 1
ATOM 1205 C C . THR A 1 160 ? -6.449 0.586 -12.640 1.00 98.69 160 THR A C 1
ATOM 1207 O O . THR A 1 160 ? -7.166 -0.308 -13.083 1.00 98.69 160 THR A O 1
ATOM 1210 N N . THR A 1 161 ? -5.942 0.560 -11.413 1.00 98.69 161 THR A 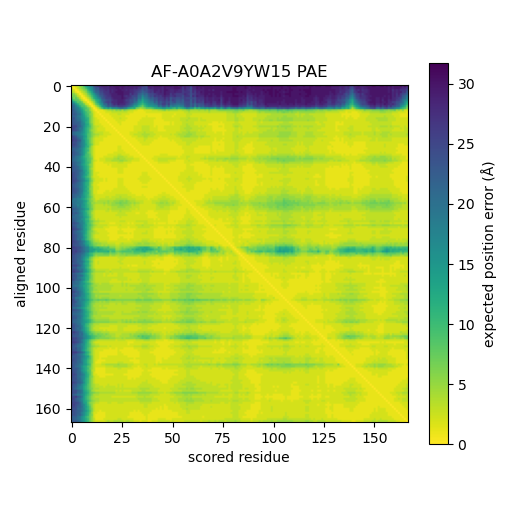N 1
ATOM 1211 C CA . THR A 1 161 ? -6.213 -0.504 -10.444 1.00 98.69 161 THR A CA 1
ATOM 1212 C C . THR A 1 161 ? -7.244 -0.032 -9.436 1.00 98.69 161 THR A C 1
ATOM 1214 O O . THR A 1 161 ? -7.133 1.076 -8.911 1.00 98.69 161 THR A O 1
ATOM 1217 N N . VAL A 1 162 ? -8.222 -0.890 -9.151 1.00 98.75 162 VAL A N 1
ATOM 1218 C CA . VAL A 1 162 ? -9.233 -0.689 -8.113 1.00 98.75 162 VAL A CA 1
ATOM 1219 C C . VAL A 1 162 ? -9.163 -1.862 -7.143 1.00 98.75 162 VAL A C 1
ATOM 1221 O O . VAL A 1 162 ? -9.264 -3.012 -7.564 1.00 98.75 162 VAL A O 1
ATOM 1224 N N . VAL A 1 163 ? -9.013 -1.573 -5.853 1.00 98.81 163 VAL A N 1
ATOM 1225 C CA . VAL A 1 163 ? -9.029 -2.568 -4.774 1.00 98.81 163 VAL A CA 1
ATOM 1226 C C . VAL A 1 163 ? -10.123 -2.200 -3.787 1.00 98.81 163 VAL A C 1
ATOM 1228 O O . VAL A 1 163 ? -10.240 -1.043 -3.396 1.00 98.81 163 VAL A O 1
ATOM 1231 N N . ARG A 1 164 ? -10.937 -3.174 -3.380 1.00 98.75 164 ARG A N 1
ATOM 1232 C CA . ARG A 1 164 ? -11.989 -2.973 -2.381 1.00 98.75 164 ARG A CA 1
ATOM 1233 C C . ARG A 1 164 ? -11.701 -3.817 -1.154 1.00 98.75 164 ARG A C 1
ATOM 1235 O O . ARG A 1 164 ? -11.517 -5.024 -1.276 1.00 98.75 164 ARG A O 1
ATOM 1242 N N . TYR A 1 165 ? -11.706 -3.169 0.003 1.00 98.69 165 TYR A N 1
ATOM 1243 C CA . TYR A 1 165 ? -11.737 -3.834 1.300 1.00 98.69 165 TYR A CA 1
ATOM 1244 C C . TYR A 1 165 ? -13.155 -3.702 1.824 1.00 98.69 165 TYR A C 1
ATOM 1246 O O . TYR A 1 165 ? -13.635 -2.582 1.992 1.00 98.69 165 TYR A O 1
ATOM 1254 N N . THR A 1 166 ? -13.820 -4.828 2.048 1.00 98.00 166 THR A N 1
ATOM 1255 C CA . THR A 1 166 ? -15.153 -4.881 2.649 1.00 98.00 166 THR A CA 1
ATOM 1256 C C . THR A 1 166 ? -15.116 -5.793 3.857 1.00 98.00 166 THR A C 1
ATOM 1258 O O . THR A 1 166 ? -14.415 -6.807 3.827 1.00 98.00 166 THR A O 1
ATOM 1261 N N . LEU A 1 167 ? -15.876 -5.431 4.883 1.00 96.12 167 LEU A N 1
ATOM 1262 C CA . LEU A 1 167 ? -16.069 -6.226 6.086 1.00 96.12 167 LEU A CA 1
ATOM 1263 C C . LEU A 1 167 ? -17.559 -6.472 6.294 1.00 96.12 167 LEU A C 1
ATOM 1265 O O . LEU A 1 167 ? -18.329 -5.514 6.045 1.00 96.12 167 LEU A O 1
#

pLDDT: mean 93.79, std 13.0, range [37.66, 98.94]

Mean predicted aligned error: 5.0 Å

Solvent-accessible surface area (backbone atoms only — not comparable to full-atom values): 9341 Å² total; per-residue (Å²): 137,86,83,78,80,80,79,77,71,79,61,73,29,44,71,49,74,46,83,54,49,59,48,97,89,61,53,77,30,42,32,34,40,36,33,47,89,65,45,37,40,29,37,27,28,53,6,58,15,43,52,40,37,29,42,51,48,101,84,65,56,66,42,71,79,57,66,70,54,97,47,51,66,52,50,56,54,39,70,74,39,99,79,49,76,66,58,48,36,39,65,13,92,43,68,54,75,37,67,72,12,46,54,73,57,96,89,41,78,40,56,38,40,60,65,49,77,63,18,14,35,36,26,22,86,70,14,41,48,74,38,75,36,49,72,45,81,49,90,32,26,37,37,36,38,44,75,46,49,58,51,51,56,41,40,80,54,72,44,78,47,77,49,74,54,70,95

Sequence (167 aa):
MKILCAITAEAKTNVTSQPFGKLPDGTPIEIYTLNDGRVEARIMTYGGTVVSLRVPDRKGQAADVVLGFDNLDGYVANNNNKGTAFFGALIGRYANRIAHATFALDGKKYEVPKNDGDHSLHGGTHGFNNVVWKAKTIANGIELTYLSKDGEAGYPGNLTTVVRYTL

Foldseek 3Di:
DDDDPPPPPQQFWDKDKDWQDADPVRHTKMWIWTHSPAWIWIAIQQLSFGAFIWHQDPVSDTDTDFDHDPGPVRLVVLLQDLNNPLTRGDFDPDAAKDAQQWDDDPNDIWHFAPSDPSIAHRLHSCTSNGDGWDWDDDGQWIKTWDWQDACRRRHGDIDIDIDTDGD

Radius of gyration: 19.32 Å; Cα contacts (8 Å, |Δi|>4): 353; chains: 1; bounding box: 63×41×54 Å

Secondary structure (DSSP, 8-state):
-----------PPEEEEEEEEE-TT--EEEEEEEE-SS-EEEEESBTT-EEEEEEE-TTS-EEE-S---SSHHHHHHHHTSTT---TT----SS-SEEGGGEEEETTEEEE----BTTBEETTSTT-GGGSB-EEEEETTEEEEEEEEPTTGGG--S-EEEEEEEE-